Protein AF-0000000086692780 (afdb_homodimer)

Structure (mmCIF, N/CA/C/O backbone):
data_AF-0000000086692780-model_v1
#
loop_
_entity.id
_entity.type
_entity.pdbx_description
1 polymer 'Ig-like domain-containing protein'
#
loop_
_atom_site.group_PDB
_atom_site.id
_atom_site.type_symbol
_atom_site.label_atom_id
_atom_site.label_alt_id
_atom_site.label_comp_id
_atom_site.label_asym_id
_atom_site.label_entity_id
_atom_site.label_seq_id
_atom_site.pdbx_PDB_ins_code
_atom_site.Cartn_x
_atom_site.Cartn_y
_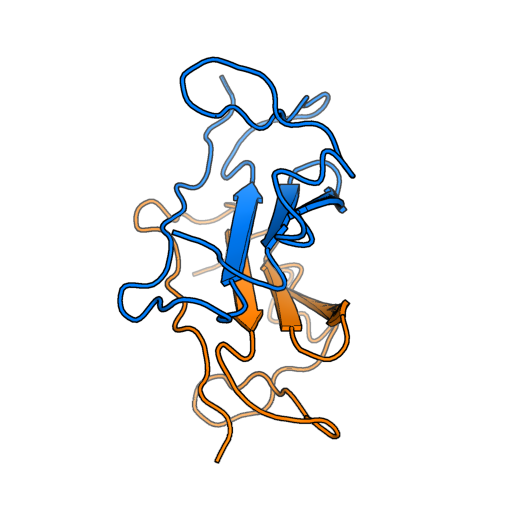atom_site.Cartn_z
_atom_site.occupancy
_atom_site.B_iso_or_equiv
_atom_site.auth_seq_id
_atom_site.auth_comp_id
_atom_site.auth_asym_id
_atom_site.auth_atom_id
_atom_site.pdbx_PDB_model_num
ATOM 1 N N . PRO A 1 1 ? 21.266 -0.498 -9.898 1 86.38 1 PRO A N 1
ATOM 2 C CA . PRO A 1 1 ? 20.484 0.256 -8.914 1 86.38 1 PRO A CA 1
ATOM 3 C C . PRO A 1 1 ? 19.078 -0.302 -8.719 1 86.38 1 PRO A C 1
ATOM 5 O O . PRO A 1 1 ? 18.5 -0.846 -9.656 1 86.38 1 PRO A O 1
ATOM 8 N N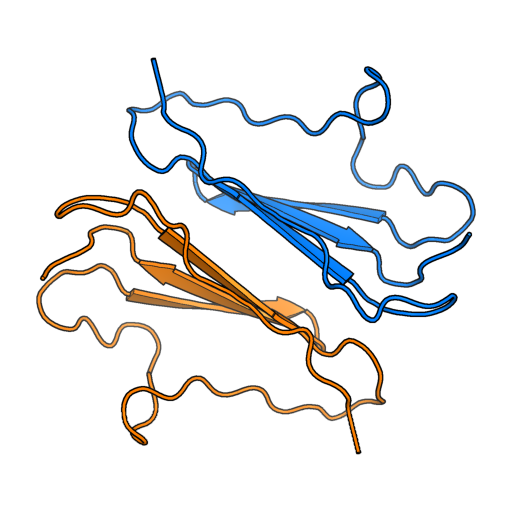 . PRO A 1 2 ? 18.547 -0.382 -7.492 1 92.06 2 PRO A N 1
ATOM 9 C CA . PRO A 1 2 ? 17.188 -0.87 -7.27 1 92.06 2 PRO A CA 1
ATOM 10 C C . PRO A 1 2 ? 16.141 -0.059 -8.031 1 92.06 2 PRO A C 1
ATOM 12 O O . PRO A 1 2 ? 16.328 1.138 -8.266 1 92.06 2 PRO A O 1
ATOM 15 N N . GLU A 1 3 ? 15.133 -0.791 -8.508 1 94.31 3 GLU A N 1
ATOM 16 C CA . GLU A 1 3 ? 13.984 -0.154 -9.141 1 94.31 3 GLU A CA 1
ATOM 17 C C . GLU A 1 3 ? 12.812 -0.03 -8.172 1 94.31 3 GLU A C 1
ATOM 19 O O . GLU A 1 3 ? 12.43 -1.006 -7.527 1 94.31 3 GLU A O 1
ATOM 24 N N . ILE A 1 4 ? 12.289 1.194 -8.078 1 92.5 4 ILE A N 1
ATOM 25 C CA . ILE A 1 4 ? 11.211 1.473 -7.137 1 92.5 4 ILE A CA 1
ATOM 26 C C . ILE A 1 4 ? 9.867 1.357 -7.852 1 92.5 4 ILE A C 1
ATOM 28 O O . ILE A 1 4 ? 9.734 1.748 -9.016 1 92.5 4 ILE A O 1
ATOM 32 N N . GLU A 1 5 ? 8.914 0.737 -7.258 1 91.19 5 GLU A N 1
ATOM 33 C CA . GLU A 1 5 ? 7.535 0.738 -7.738 1 91.19 5 GLU A CA 1
ATOM 34 C C . GLU A 1 5 ? 6.867 2.086 -7.492 1 91.19 5 GLU A C 1
ATOM 36 O O . GLU A 1 5 ? 6.734 2.52 -6.344 1 91.19 5 GLU A O 1
ATOM 41 N N . PRO A 1 6 ? 6.488 2.754 -8.594 1 88.12 6 PRO A N 1
ATOM 42 C CA . PRO A 1 6 ? 5.84 4.051 -8.383 1 88.12 6 PRO A CA 1
ATOM 43 C C . PRO A 1 6 ? 4.512 3.934 -7.637 1 88.12 6 PRO A C 1
ATOM 45 O O . PRO A 1 6 ? 3.85 2.896 -7.707 1 88.12 6 PRO A O 1
ATOM 48 N N . PHE A 1 7 ? 4.188 4.973 -6.871 1 87.94 7 PHE A N 1
ATOM 49 C CA . PHE A 1 7 ? 2.885 5.043 -6.223 1 87.94 7 PHE A CA 1
ATOM 50 C C . PHE A 1 7 ? 2.191 6.363 -6.543 1 87.94 7 PHE A C 1
ATOM 52 O O . PHE A 1 7 ? 2.846 7.34 -6.914 1 87.94 7 PHE A O 1
ATOM 59 N N . THR A 1 8 ? 0.838 6.27 -6.473 1 88.19 8 THR A N 1
ATOM 60 C CA . THR A 1 8 ? 0.03 7.477 -6.578 1 88.19 8 THR A CA 1
ATOM 61 C C . THR A 1 8 ? -1.08 7.48 -5.531 1 88.19 8 THR A C 1
ATOM 63 O O . THR A 1 8 ? -1.602 6.426 -5.168 1 88.19 8 THR A O 1
ATOM 66 N N . PHE A 1 9 ? -1.311 8.719 -5.082 1 87.88 9 PHE A N 1
ATOM 67 C CA . PHE A 1 9 ? -2.469 8.828 -4.207 1 87.88 9 PHE A CA 1
ATOM 68 C C . PHE A 1 9 ? -3.764 8.758 -5.004 1 87.88 9 PHE A C 1
ATOM 70 O O . PHE A 1 9 ? -3.795 9.133 -6.18 1 87.88 9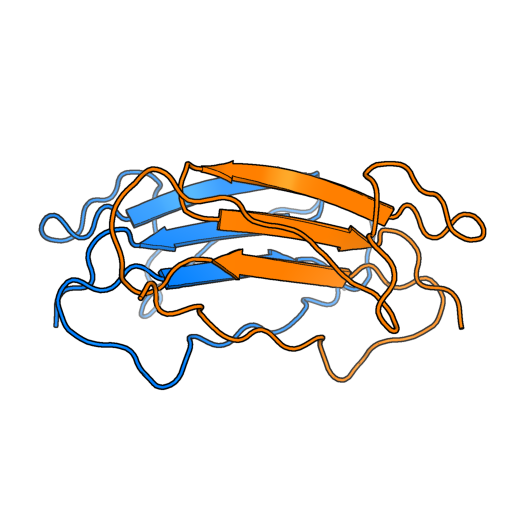 PHE A O 1
ATOM 77 N N . GLY A 1 10 ? -4.727 8.281 -4.363 1 85.69 10 GLY A N 1
ATOM 78 C CA . GLY A 1 10 ? -6.023 8.227 -5.02 1 85.69 10 GLY A CA 1
ATOM 79 C C . GLY A 1 10 ? -6.531 9.586 -5.461 1 85.69 10 GLY A C 1
ATOM 80 O O . GLY A 1 10 ? -6.086 10.617 -4.949 1 85.69 10 GLY A O 1
ATOM 81 N N . ASP A 1 11 ? -7.504 9.57 -6.438 1 86.25 11 ASP A N 1
ATOM 82 C CA . ASP A 1 11 ? -7.992 10.805 -7.039 1 86.25 11 ASP A CA 1
ATOM 83 C C . ASP A 1 11 ? -9.211 11.336 -6.293 1 86.25 11 ASP A C 1
ATOM 85 O O . ASP A 1 11 ? -9.664 12.453 -6.547 1 86.25 11 ASP A O 1
ATOM 89 N N . ASN A 1 12 ? -9.75 10.656 -5.438 1 88.81 12 ASN A N 1
ATOM 90 C CA . ASN A 1 12 ? -10.977 11.086 -4.77 1 88.81 12 ASN A CA 1
ATOM 91 C C . ASN A 1 12 ? -10.734 11.422 -3.305 1 88.81 12 ASN A C 1
ATOM 93 O O . ASN A 1 12 ? -11.547 11.094 -2.439 1 88.81 12 ASN A O 1
ATOM 97 N N . LEU A 1 13 ? -9.602 12.172 -3.154 1 91.62 13 LEU A N 1
ATOM 98 C CA . LEU A 1 13 ? -9.25 12.516 -1.781 1 91.62 13 LEU A CA 1
ATOM 99 C C . LEU A 1 13 ? -9.938 13.805 -1.352 1 91.62 13 LEU A C 1
ATOM 101 O O . LEU A 1 13 ? -10.078 14.734 -2.15 1 91.62 13 LEU A O 1
ATOM 105 N N . ARG A 1 14 ? -10.438 13.836 -0.069 1 92.5 14 ARG A N 1
ATOM 106 C CA . ARG A 1 14 ? -11 15.016 0.578 1 92.5 14 ARG A CA 1
ATOM 107 C C . ARG A 1 14 ? -10.531 15.117 2.027 1 92.5 14 ARG A C 1
ATOM 109 O O . ARG A 1 14 ? -9.953 14.172 2.566 1 92.5 14 ARG A O 1
ATOM 116 N N . GLU A 1 15 ? -10.727 16.375 2.498 1 91.25 15 GLU A N 1
ATOM 117 C CA . GLU A 1 15 ? -10.406 16.531 3.914 1 91.25 15 GLU A CA 1
ATOM 118 C C . GLU A 1 15 ? -11.094 15.453 4.75 1 91.25 15 GLU A C 1
ATOM 120 O O . GLU A 1 15 ? -12.242 15.094 4.488 1 91.25 15 GLU A O 1
ATOM 125 N N . GLY A 1 16 ? -10.25 14.914 5.715 1 91.5 16 GLY A N 1
ATOM 126 C CA . GLY A 1 16 ? -10.805 13.922 6.621 1 91.5 16 GLY A CA 1
ATOM 127 C C . GLY A 1 16 ? -10.656 12.5 6.109 1 91.5 16 GLY A C 1
ATOM 128 O O . GLY A 1 16 ? -10.875 11.539 6.852 1 91.5 16 GLY A O 1
ATOM 129 N N . SER A 1 17 ? -10.219 12.336 4.812 1 94.12 17 SER A N 1
ATOM 130 C CA . SER A 1 17 ? -10.062 11.016 4.211 1 94.12 17 SER A CA 1
ATOM 131 C C . SER A 1 17 ? -8.836 10.297 4.77 1 94.12 17 SER A C 1
ATOM 133 O O . SER A 1 17 ? -7.898 10.938 5.242 1 94.12 17 SER A O 1
ATOM 135 N N . ARG A 1 18 ? -8.969 8.969 4.746 1 94.62 18 ARG A N 1
ATOM 136 C CA . ARG A 1 18 ? -7.777 8.141 4.93 1 94.62 18 ARG A CA 1
ATOM 137 C C . ARG A 1 18 ? -7.125 7.816 3.592 1 94.62 18 ARG A C 1
ATOM 139 O O . ARG A 1 18 ? -7.812 7.629 2.588 1 94.62 18 ARG A O 1
ATOM 146 N N . THR A 1 19 ? -5.832 7.863 3.633 1 93.44 19 THR A N 1
ATOM 147 C CA . THR A 1 19 ? -5.148 7.449 2.412 1 93.44 19 THR A CA 1
ATOM 148 C C . THR A 1 19 ? -3.805 6.805 2.734 1 93.44 19 THR A C 1
ATOM 150 O O . THR A 1 19 ? -3.285 6.961 3.844 1 93.44 19 THR A O 1
ATOM 153 N N . ARG A 1 20 ? -3.332 5.984 1.777 1 94.12 20 ARG A N 1
ATOM 154 C CA . ARG A 1 20 ? -2.084 5.25 1.963 1 94.12 20 ARG A CA 1
ATOM 155 C C . ARG A 1 20 ? -1.395 4.996 0.627 1 94.12 20 ARG A C 1
ATOM 157 O O . ARG A 1 20 ? -2.055 4.895 -0.409 1 94.12 20 ARG A O 1
ATOM 164 N N . VAL A 1 21 ? -0.097 4.965 0.747 1 93.5 21 VAL A N 1
ATOM 165 C CA . VAL A 1 21 ? 0.707 4.555 -0.4 1 93.5 21 VAL A CA 1
ATOM 166 C C . VAL A 1 21 ? 1.87 3.682 0.068 1 93.5 21 VAL A C 1
ATOM 168 O O . VAL A 1 21 ? 2.314 3.793 1.213 1 93.5 21 VAL A O 1
ATOM 171 N N . VAL A 1 22 ? 2.188 2.723 -0.775 1 94.38 22 VAL A N 1
ATOM 172 C CA . VAL A 1 22 ? 3.314 1.851 -0.465 1 94.38 22 VAL A CA 1
ATOM 173 C C . VAL A 1 22 ? 4.461 2.125 -1.434 1 94.38 22 VAL A C 1
ATOM 175 O O . VAL A 1 22 ? 4.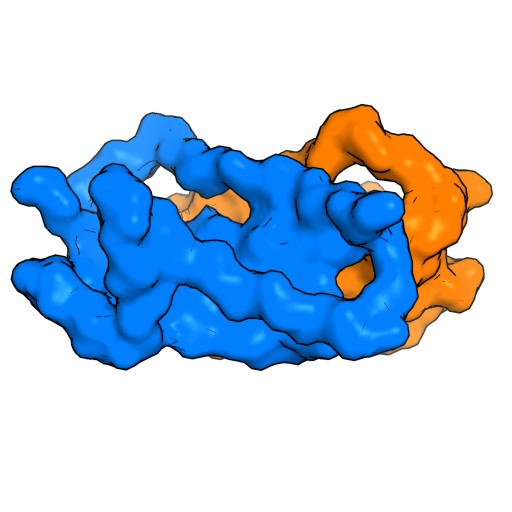254 2.207 -2.646 1 94.38 22 VAL A O 1
ATOM 178 N N . CYS A 1 23 ? 5.629 2.402 -0.871 1 93.19 23 CYS A N 1
ATOM 179 C CA . CYS A 1 23 ? 6.859 2.447 -1.654 1 93.19 23 CYS A CA 1
ATOM 180 C C . CYS A 1 23 ? 7.609 1.122 -1.567 1 93.19 23 CYS A C 1
ATOM 182 O O . CYS A 1 23 ? 7.855 0.615 -0.472 1 93.19 23 CYS A O 1
ATOM 184 N N . GLY A 1 24 ? 7.785 0.526 -2.654 1 94.88 24 GLY A N 1
ATOM 185 C CA . GLY A 1 24 ? 8.469 -0.758 -2.67 1 94.88 24 GLY A CA 1
ATOM 186 C C . GLY A 1 24 ? 9.5 -0.872 -3.777 1 94.88 24 GLY A C 1
ATOM 187 O O . GLY A 1 24 ? 9.453 -0.124 -4.758 1 94.88 24 GLY A O 1
ATOM 188 N N . ILE A 1 25 ? 10.461 -1.736 -3.512 1 95.81 25 ILE A N 1
ATOM 189 C CA . ILE A 1 25 ? 11.469 -2.057 -4.52 1 95.81 25 ILE A CA 1
ATOM 190 C C . ILE A 1 25 ? 10.922 -3.115 -5.473 1 95.81 25 ILE A C 1
ATOM 192 O O . ILE A 1 25 ? 10.57 -4.219 -5.051 1 95.81 25 ILE A O 1
ATOM 196 N N . LEU A 1 26 ? 10.812 -2.725 -6.715 1 95.31 26 LEU A N 1
ATOM 197 C CA . LEU A 1 26 ? 10.336 -3.646 -7.738 1 95.31 26 LEU A CA 1
ATOM 198 C C . LEU A 1 26 ? 11.375 -4.723 -8.031 1 95.31 26 LEU A C 1
ATOM 200 O O . LEU A 1 26 ? 11.039 -5.898 -8.18 1 95.31 26 LEU A O 1
ATOM 204 N N . ARG A 1 27 ? 12.609 -4.168 -8.117 1 94.38 27 ARG A N 1
ATOM 205 C CA . ARG A 1 27 ? 13.773 -5.02 -8.367 1 94.38 27 ARG A CA 1
ATOM 206 C C . ARG A 1 27 ? 15.016 -4.469 -7.676 1 94.38 27 ARG A C 1
ATOM 208 O O . ARG A 1 27 ? 15.242 -3.26 -7.664 1 94.38 27 ARG A O 1
ATOM 215 N N . GLY A 1 28 ? 15.758 -5.395 -7.23 1 93.19 28 GLY A N 1
ATOM 216 C CA . GLY A 1 28 ? 16.969 -5 -6.527 1 93.19 28 GLY A CA 1
ATOM 217 C C . GLY A 1 28 ? 17.312 -5.918 -5.367 1 93.19 28 GLY A C 1
ATOM 218 O O . GLY A 1 28 ? 16.469 -6.711 -4.93 1 93.19 28 GLY A O 1
ATOM 219 N N . ASP A 1 29 ? 18.531 -5.789 -4.793 1 93.06 29 ASP A N 1
ATOM 220 C CA . ASP A 1 29 ? 19.016 -6.648 -3.719 1 93.06 29 ASP A CA 1
ATOM 221 C C . ASP A 1 29 ? 19.25 -5.852 -2.439 1 93.06 29 ASP A C 1
ATOM 223 O O . ASP A 1 29 ? 19.453 -4.637 -2.486 1 93.06 29 ASP A O 1
ATOM 227 N N . LEU A 1 30 ? 19.109 -6.66 -1.295 1 93.25 30 LEU A N 1
ATOM 228 C CA . LEU A 1 30 ? 19.391 -6.074 0.01 1 93.25 30 LEU A CA 1
ATOM 229 C C . LEU A 1 30 ? 20.891 -5.777 0.161 1 93.25 30 LEU A C 1
ATOM 231 O O . LEU A 1 30 ? 21.719 -6.398 -0.505 1 93.25 30 LEU A O 1
ATOM 235 N N . PRO A 1 31 ? 21.312 -4.746 1.075 1 94.12 31 PRO A N 1
ATOM 236 C CA . PRO A 1 31 ? 20.453 -3.912 1.91 1 94.12 31 PRO A CA 1
ATOM 237 C C . PRO A 1 31 ? 19.844 -2.74 1.143 1 94.12 31 PRO A C 1
ATOM 239 O O . PRO A 1 31 ? 20.453 -2.215 0.215 1 94.12 31 PRO A O 1
ATOM 242 N N . ILE A 1 32 ? 18.578 -2.516 1.374 1 93.31 32 ILE A N 1
ATOM 243 C CA . ILE A 1 32 ? 17.859 -1.372 0.826 1 93.31 32 ILE A CA 1
ATOM 244 C C . ILE A 1 32 ? 17.406 -0.453 1.96 1 93.31 32 ILE A C 1
ATOM 246 O O . ILE A 1 32 ? 16.953 -0.924 3.006 1 93.31 32 ILE A O 1
ATOM 250 N N . ARG A 1 33 ? 17.578 0.888 1.741 1 90.44 33 ARG A N 1
ATOM 251 C CA . ARG A 1 33 ? 17.031 1.876 2.66 1 90.44 33 ARG A CA 1
ATOM 252 C C . ARG A 1 33 ? 15.961 2.723 1.977 1 90.44 33 ARG A C 1
ATOM 254 O O . ARG A 1 33 ? 16.219 3.367 0.96 1 90.44 33 ARG A O 1
ATOM 261 N N . LEU A 1 34 ? 14.812 2.668 2.568 1 93.12 34 LEU A N 1
ATOM 262 C CA . LEU A 1 34 ? 13.703 3.432 2.018 1 93.12 34 LEU A CA 1
ATOM 263 C C . LEU A 1 34 ? 13.398 4.648 2.885 1 93.12 34 LEU A C 1
ATOM 265 O O . LEU A 1 34 ? 13.359 4.547 4.113 1 93.12 34 LEU A O 1
ATOM 269 N N . SER A 1 35 ? 13.258 5.82 2.244 1 91.44 35 SER A N 1
ATOM 270 C CA . SER A 1 35 ? 12.898 7.043 2.947 1 91.44 35 SER A CA 1
ATOM 271 C C . SER A 1 35 ? 11.789 7.797 2.215 1 91.44 35 SER A C 1
ATOM 273 O O . SER A 1 35 ? 11.656 7.68 0.994 1 91.44 35 SER A O 1
ATOM 275 N N . TRP A 1 36 ? 10.992 8.453 3.039 1 92.94 36 TRP A N 1
ATOM 276 C CA . TRP A 1 36 ? 9.93 9.281 2.496 1 92.94 36 TRP A CA 1
ATOM 277 C C . TRP A 1 36 ? 10.297 10.758 2.564 1 92.94 36 TRP A C 1
ATOM 279 O O . TRP A 1 36 ? 10.758 11.242 3.604 1 92.94 36 TRP A O 1
ATOM 289 N N . LEU A 1 37 ? 10.07 11.453 1.374 1 90.94 37 LEU A N 1
ATOM 290 C CA . LEU A 1 37 ? 10.344 12.883 1.337 1 90.94 37 LEU A CA 1
ATOM 291 C C . LEU A 1 37 ? 9.109 13.664 0.893 1 90.94 37 LEU A C 1
ATOM 293 O O . LEU A 1 37 ? 8.375 13.219 0.013 1 90.94 37 LEU A O 1
ATOM 297 N N . LYS A 1 38 ? 8.914 14.758 1.564 1 87.75 38 LYS A N 1
ATOM 298 C CA . LYS A 1 38 ? 7.957 15.758 1.114 1 87.75 38 LYS A CA 1
ATOM 299 C C . LYS A 1 38 ? 8.648 17.094 0.829 1 87.75 38 LYS A C 1
ATOM 301 O O . LYS A 1 38 ? 9.281 17.672 1.713 1 87.75 38 LYS A O 1
ATOM 306 N N . ASP A 1 39 ? 8.492 17.547 -0.327 1 88.31 39 ASP A N 1
ATOM 307 C CA . ASP A 1 39 ? 9.109 18.797 -0.754 1 88.31 39 ASP A CA 1
ATOM 308 C C . ASP A 1 39 ? 10.586 18.828 -0.378 1 88.31 39 ASP A C 1
ATOM 310 O O . ASP A 1 39 ? 11.086 19.844 0.106 1 88.31 39 ASP A O 1
ATOM 314 N N . GLY A 1 40 ? 11.125 17.625 -0.487 1 89.69 40 GLY A N 1
ATOM 315 C CA . GLY A 1 40 ? 12.562 17.547 -0.277 1 89.69 40 GLY A CA 1
ATOM 316 C C . GLY A 1 40 ? 12.938 17.297 1.172 1 89.69 40 GLY A C 1
ATOM 317 O O . GLY A 1 40 ? 14.109 17.078 1.484 1 89.69 40 GLY A O 1
ATOM 318 N N . SER A 1 41 ? 11.945 17.422 1.976 1 89.56 41 SER A N 1
ATOM 319 C CA . SER A 1 41 ? 12.195 17.188 3.396 1 89.56 41 SER A CA 1
ATOM 320 C C . SER A 1 41 ? 11.781 15.789 3.82 1 89.56 41 SER A C 1
ATOM 322 O O . SER A 1 41 ? 10.719 15.305 3.428 1 89.56 41 SER A O 1
ATOM 324 N N . HIS A 1 42 ? 12.562 15.164 4.711 1 90.5 42 HIS A N 1
ATOM 325 C CA . HIS A 1 42 ? 12.281 13.805 5.172 1 90.5 42 HIS A CA 1
ATOM 326 C C . HIS A 1 42 ? 11.039 13.766 6.055 1 90.5 42 HIS A C 1
ATOM 328 O O . HIS A 1 42 ? 10.852 14.633 6.914 1 90.5 42 HIS A O 1
ATOM 334 N N . LEU A 1 43 ? 10.219 12.789 5.676 1 88.25 43 LEU A N 1
ATOM 335 C CA . LEU A 1 43 ? 9.07 12.547 6.547 1 88.25 43 LEU A CA 1
ATOM 336 C C . LEU A 1 43 ? 9.43 11.547 7.645 1 88.25 43 LEU A C 1
ATOM 338 O O . LEU A 1 43 ? 10.086 10.539 7.383 1 88.25 43 LEU A O 1
ATOM 342 N N . LEU A 1 44 ? 9.133 11.891 8.844 1 81.62 44 LEU A N 1
ATOM 343 C CA . LEU A 1 44 ? 9.383 10.992 9.969 1 81.62 44 LEU A CA 1
ATOM 344 C C . LEU A 1 44 ? 8.07 10.477 10.555 1 81.62 44 LEU A C 1
ATOM 346 O O . LEU A 1 44 ? 7.07 11.195 10.57 1 81.62 44 LEU A O 1
ATOM 350 N N . ASN A 1 45 ? 8.242 9.102 10.836 1 77.62 45 ASN A N 1
ATOM 351 C CA . ASN A 1 45 ? 7.07 8.523 11.477 1 77.62 45 ASN A CA 1
ATOM 352 C C . ASN A 1 45 ? 6.586 9.383 12.641 1 77.62 45 ASN A C 1
ATOM 354 O O . ASN A 1 45 ? 7.398 9.891 13.422 1 77.62 45 ASN A O 1
ATOM 358 N N . GLY A 1 46 ? 5.348 9.531 12.734 1 68.56 46 GLY A N 1
ATOM 359 C CA . GLY A 1 46 ? 4.773 10.312 13.82 1 68.56 46 GLY A CA 1
ATOM 360 C C . GLY A 1 46 ? 4.824 11.805 13.57 1 68.56 46 GLY A C 1
ATOM 361 O O . GLY A 1 46 ? 4.391 12.594 14.414 1 68.56 46 GLY A O 1
ATOM 362 N N . GLN A 1 47 ? 5.629 12.109 12.586 1 64.88 47 GLN A N 1
ATOM 363 C CA . GLN A 1 47 ? 5.645 13.539 12.305 1 64.88 47 GLN A CA 1
ATOM 364 C C . GLN A 1 47 ? 4.25 14.047 11.93 1 64.88 47 GLN A C 1
ATOM 366 O O . GLN A 1 47 ? 3.578 13.453 11.086 1 64.88 47 GLN A O 1
ATOM 371 N N . SER A 1 48 ? 3.414 14.125 12.844 1 58.34 48 SER A N 1
ATOM 372 C CA . SER A 1 48 ? 2.037 14.602 12.758 1 58.34 48 SER A CA 1
ATOM 373 C C . SER A 1 48 ? 1.971 15.984 12.117 1 58.34 48 SER A C 1
ATOM 375 O O . SER A 1 48 ? 2.568 16.938 12.617 1 58.34 48 SER A O 1
ATOM 377 N N . SER A 1 49 ? 2.207 16.109 10.883 1 55.91 49 SER A N 1
ATOM 378 C CA . SER A 1 49 ? 1.781 17.438 10.445 1 55.91 49 SER A CA 1
ATOM 379 C C . SER A 1 49 ? 0.292 17.656 10.695 1 55.91 49 SER A C 1
ATOM 381 O O . SER A 1 49 ? -0.548 17.094 9.984 1 55.91 49 SER A O 1
ATOM 383 N N . GLY A 1 50 ? -0.001 18.562 11.664 1 59.69 50 GLY A N 1
ATOM 384 C CA . GLY A 1 50 ? -1.331 19.125 11.852 1 59.69 50 GLY A CA 1
ATOM 385 C C . GLY A 1 50 ? -2.396 18.062 12.07 1 59.69 50 GLY A C 1
ATOM 386 O O . GLY A 1 50 ? -3.523 18.203 11.594 1 59.69 50 GLY A O 1
ATOM 387 N N . ASP A 1 51 ? -2.191 16.859 12.773 1 74 51 ASP A N 1
ATOM 388 C CA . ASP A 1 51 ? -3.215 15.898 13.172 1 74 51 ASP A CA 1
ATOM 389 C C . ASP A 1 51 ? -3.59 14.977 12.016 1 74 51 ASP A C 1
ATOM 391 O O . ASP A 1 51 ? -4.719 14.484 11.953 1 74 51 ASP A O 1
ATOM 395 N N . SER A 1 52 ? -2.816 15.008 10.93 1 81.38 52 SER A N 1
ATOM 396 C CA . SER A 1 52 ? -3.131 14.188 9.758 1 81.38 52 SER A CA 1
ATOM 397 C C . SER A 1 52 ? -3.029 12.703 10.078 1 81.38 52 SER A C 1
ATOM 399 O O . SER A 1 52 ? -3.617 11.867 9.391 1 81.38 52 SER A O 1
ATOM 401 N N . GLY A 1 53 ? -2.328 12.328 11.227 1 88.44 53 GLY A N 1
ATOM 402 C CA . GLY A 1 53 ? -2.148 10.922 11.555 1 88.44 53 GLY A CA 1
ATOM 403 C C . GLY A 1 53 ? -1.194 10.203 10.625 1 88.44 53 GLY A C 1
ATOM 404 O O . GLY A 1 53 ? -1.392 9.023 10.312 1 88.44 53 GLY A O 1
ATOM 405 N N . LEU A 1 54 ? -0.192 11.031 10.172 1 89.5 54 LEU A N 1
ATOM 406 C CA . LEU A 1 54 ? 0.822 10.484 9.281 1 89.5 54 LEU A CA 1
ATOM 407 C C . LEU A 1 54 ? 1.63 9.398 9.984 1 89.5 54 LEU A C 1
ATOM 409 O O . LEU A 1 54 ? 2.121 9.602 11.102 1 89.5 54 LEU A O 1
ATOM 413 N N . GLN A 1 55 ? 1.671 8.211 9.328 1 90.94 55 GLN A N 1
ATOM 414 C CA . GLN A 1 55 ? 2.447 7.09 9.844 1 90.94 55 GLN A CA 1
ATOM 415 C C . GLN A 1 55 ? 3.264 6.43 8.734 1 90.94 55 GLN A C 1
ATOM 417 O O . GLN A 1 55 ? 2.789 6.297 7.605 1 90.94 55 GLN A O 1
ATOM 422 N N . ILE A 1 56 ? 4.469 6.121 9.141 1 93.06 56 ILE A N 1
ATOM 423 C CA . ILE A 1 56 ? 5.348 5.367 8.25 1 93.06 56 ILE A CA 1
ATOM 424 C C . ILE A 1 56 ? 5.695 4.023 8.883 1 93.06 56 ILE A C 1
ATOM 426 O O . ILE A 1 56 ? 6.09 3.963 10.055 1 93.06 56 ILE A O 1
ATOM 430 N N . ALA A 1 57 ? 5.453 2.973 8.164 1 91.62 57 ALA A N 1
ATOM 431 C CA . ALA A 1 57 ? 5.766 1.644 8.68 1 91.62 57 ALA A CA 1
ATOM 432 C C . ALA A 1 57 ? 6.508 0.812 7.637 1 91.62 57 ALA A C 1
ATOM 434 O O . ALA A 1 57 ? 6.133 0.798 6.461 1 91.62 57 ALA A O 1
ATOM 435 N N . SER A 1 58 ? 7.609 0.216 8.156 1 92.19 58 SER A N 1
ATOM 436 C CA . SER A 1 58 ? 8.258 -0.766 7.293 1 92.19 58 SER A CA 1
ATOM 437 C C . SER A 1 58 ? 7.41 -2.027 7.16 1 92.19 58 SER A C 1
ATOM 439 O O . SER A 1 58 ? 6.984 -2.604 8.164 1 92.19 58 SER A O 1
ATOM 441 N N . VAL A 1 59 ? 7.113 -2.395 5.871 1 91.56 59 VAL A N 1
ATOM 442 C CA . VAL A 1 59 ? 6.293 -3.576 5.621 1 91.56 59 VAL A CA 1
ATOM 443 C C . VAL A 1 59 ? 7.184 -4.816 5.555 1 91.56 59 VAL A C 1
ATOM 445 O O . VAL A 1 59 ? 6.875 -5.844 6.16 1 91.56 59 VAL A O 1
ATOM 448 N N . ASP A 1 60 ? 8.18 -4.844 4.848 1 91.81 60 ASP A N 1
ATOM 449 C CA . ASP A 1 60 ? 9.242 -5.832 4.727 1 91.81 60 ASP A CA 1
ATOM 450 C C . ASP A 1 60 ? 10.555 -5.18 4.316 1 91.81 60 ASP A C 1
ATOM 452 O O . ASP A 1 60 ? 10.695 -3.955 4.379 1 91.81 60 ASP A O 1
ATOM 456 N N . ASP A 1 61 ? 11.539 -5.977 3.918 1 94.44 61 ASP A N 1
ATOM 457 C CA . ASP A 1 61 ? 12.859 -5.438 3.607 1 94.44 61 ASP A CA 1
ATOM 458 C C . ASP A 1 61 ? 12.812 -4.559 2.357 1 94.44 61 ASP A C 1
ATOM 460 O O . ASP A 1 61 ? 13.703 -3.736 2.141 1 94.44 61 ASP A O 1
ATOM 464 N N . PHE A 1 62 ? 11.703 -4.703 1.58 1 95.94 62 PHE A N 1
ATOM 465 C CA . PHE A 1 62 ? 11.695 -4.074 0.265 1 95.94 62 PHE A CA 1
ATOM 466 C C . PHE A 1 62 ? 10.586 -3.027 0.177 1 95.94 62 PHE A C 1
ATOM 468 O O . PHE A 1 62 ? 10.344 -2.461 -0.89 1 95.94 62 PHE A O 1
ATOM 475 N N . SER A 1 63 ? 9.891 -2.766 1.326 1 96 63 SER A N 1
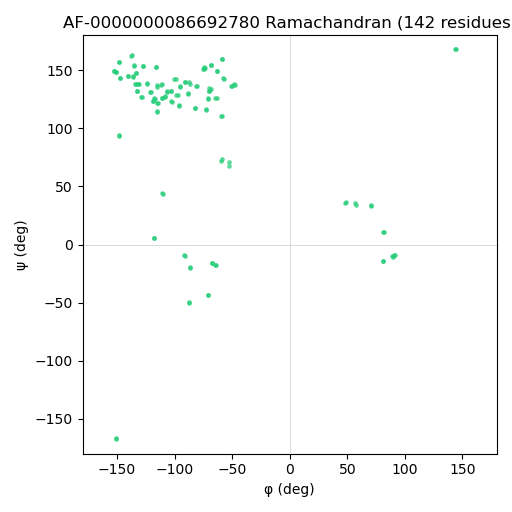ATOM 476 C CA . SER A 1 63 ? 8.758 -1.862 1.149 1 96 63 SER A CA 1
ATOM 477 C C . SER A 1 63 ? 8.461 -1.089 2.43 1 96 63 SER A C 1
ATOM 479 O O . SER A 1 63 ? 8.766 -1.558 3.529 1 96 63 SER A O 1
ATOM 481 N N . SER A 1 64 ? 7.961 0.111 2.291 1 94.31 64 SER A N 1
ATOM 482 C CA . SER A 1 64 ? 7.512 1.009 3.35 1 94.31 64 SER A CA 1
ATOM 483 C C . SER A 1 64 ? 6.129 1.574 3.049 1 94.31 64 SER A C 1
ATOM 485 O O . SER A 1 64 ? 5.832 1.931 1.906 1 94.31 64 SER A O 1
ATOM 487 N N . LEU A 1 65 ? 5.273 1.634 4.066 1 95.5 65 LEU A N 1
ATOM 488 C CA . LEU A 1 65 ? 3.906 2.119 3.91 1 95.5 65 LEU A CA 1
ATOM 489 C C . LEU A 1 65 ? 3.738 3.49 4.559 1 95.5 65 LEU A C 1
ATOM 491 O O . LEU A 1 65 ? 4.137 3.693 5.707 1 95.5 65 LEU A O 1
ATOM 495 N N . LEU A 1 66 ? 3.229 4.402 3.748 1 93.56 66 LEU A N 1
ATOM 496 C CA . LEU A 1 66 ? 2.822 5.703 4.273 1 93.56 66 LEU A CA 1
ATOM 497 C C . LEU A 1 66 ? 1.307 5.777 4.426 1 93.56 66 LEU A C 1
ATOM 499 O O . LEU A 1 66 ? 0.57 5.535 3.467 1 93.56 66 LEU A O 1
ATOM 503 N N . THR A 1 67 ? 0.859 6.074 5.707 1 93.56 67 THR A N 1
ATOM 504 C CA . THR A 1 67 ? -0.569 6.18 5.984 1 93.56 67 THR A CA 1
ATOM 505 C C . THR A 1 67 ? -0.914 7.57 6.516 1 93.56 67 THR A C 1
ATOM 507 O O . THR A 1 67 ? -0.223 8.094 7.391 1 93.56 67 THR A O 1
ATOM 510 N N . ILE A 1 68 ? -1.921 8.141 5.945 1 92 68 ILE A N 1
ATOM 511 C CA . ILE A 1 68 ? -2.541 9.352 6.477 1 92 68 ILE A CA 1
ATOM 512 C C . ILE A 1 68 ? -3.977 9.047 6.902 1 92 68 ILE A C 1
ATOM 514 O O . ILE A 1 68 ? -4.832 8.758 6.062 1 92 68 ILE A O 1
ATOM 518 N N . SER A 1 69 ? -4.227 9.133 8.156 1 92 69 SER A N 1
ATOM 519 C CA . SER A 1 69 ? -5.504 8.688 8.695 1 92 69 SER A CA 1
ATOM 520 C C . SER A 1 69 ? -6.547 9.797 8.625 1 92 69 SER A C 1
ATOM 522 O O . SER A 1 69 ? -7.75 9.531 8.742 1 92 69 SER A O 1
ATOM 524 N N . ASN A 1 70 ? -6.074 11.008 8.5 1 92.31 70 ASN A N 1
ATOM 525 C CA . ASN A 1 70 ? -6.941 12.18 8.445 1 92.31 70 ASN A CA 1
ATOM 526 C C . ASN A 1 70 ? -6.336 13.281 7.578 1 92.31 70 ASN A C 1
ATOM 528 O O . ASN A 1 70 ? -5.664 14.18 8.086 1 92.31 70 ASN A O 1
ATOM 532 N N . LEU A 1 71 ? -6.758 13.242 6.332 1 90.44 71 LEU A N 1
ATOM 533 C CA . LEU A 1 71 ? -6.176 14.195 5.398 1 90.44 71 LEU A CA 1
ATOM 534 C C . LEU A 1 71 ? -6.645 15.617 5.711 1 90.44 71 LEU A C 1
ATOM 536 O O . LEU A 1 71 ? -7.82 15.836 6.012 1 90.44 71 LEU A O 1
ATOM 540 N N . ARG A 1 72 ? -5.629 16.438 5.684 1 84.19 72 ARG A N 1
ATOM 541 C CA . ARG A 1 72 ? -5.922 17.844 5.879 1 84.19 72 ARG A CA 1
ATOM 542 C C . ARG A 1 72 ? -5.293 18.688 4.777 1 84.19 72 ARG A C 1
ATOM 544 O O . ARG A 1 72 ? -4.18 18.406 4.332 1 84.19 72 ARG A O 1
ATOM 551 N N . PHE A 1 73 ? -6.176 19.547 4.117 1 73.25 73 PHE A N 1
ATOM 552 C CA . PHE A 1 73 ? -5.676 20.438 3.086 1 73.25 73 PHE A CA 1
ATOM 553 C C . PHE A 1 73 ? -5.316 21.797 3.678 1 73.25 73 PHE A C 1
ATOM 555 O O . PHE A 1 73 ? -5.895 22.219 4.684 1 73.25 73 PHE A O 1
ATOM 562 N N . PRO B 1 1 ? -22.375 3.459 2.852 1 86.31 1 PRO B N 1
ATOM 563 C CA . PRO B 1 1 ? -21.422 2.383 2.559 1 86.31 1 PRO B CA 1
ATOM 564 C C . PRO B 1 1 ? -19.984 2.869 2.525 1 86.31 1 PRO B C 1
ATOM 566 O O . PRO B 1 1 ? -19.719 4.02 2.162 1 86.31 1 PRO B O 1
ATOM 569 N N . PRO B 1 2 ? -19.016 2.125 3.07 1 92.12 2 PRO B N 1
ATOM 570 C CA . PRO B 1 2 ? -17.609 2.535 3.02 1 92.12 2 PRO B CA 1
ATOM 571 C C . PRO B 1 2 ? -17.109 2.75 1.594 1 92.12 2 PRO B C 1
ATOM 573 O O . PRO B 1 2 ? -17.578 2.09 0.664 1 92.12 2 PRO B O 1
ATOM 576 N N . GLU B 1 3 ? -16.266 3.773 1.456 1 94.44 3 GLU B N 1
ATOM 577 C CA . GLU B 1 3 ? -15.586 4.031 0.187 1 94.44 3 GLU B CA 1
ATOM 578 C C . GLU B 1 3 ? -14.172 3.449 0.184 1 94.44 3 GLU B C 1
ATOM 580 O O . GLU B 1 3 ? -13.398 3.68 1.115 1 94.44 3 GLU B O 1
ATOM 585 N N . ILE B 1 4 ? -13.891 2.678 -0.853 1 92.56 4 ILE B N 1
ATOM 586 C CA . ILE B 1 4 ? -12.602 1.999 -0.949 1 92.56 4 ILE B CA 1
ATOM 587 C C . ILE B 1 4 ? -11.641 2.834 -1.79 1 92.56 4 ILE B C 1
ATOM 589 O O . ILE B 1 4 ? -12.039 3.451 -2.779 1 92.56 4 ILE B O 1
ATOM 593 N N . GLU B 1 5 ? -10.43 2.982 -1.377 1 91.25 5 GLU B N 1
ATOM 594 C CA . GLU B 1 5 ? -9.367 3.58 -2.182 1 91.25 5 GLU B CA 1
ATOM 595 C C . GLU B 1 5 ? -8.914 2.633 -3.289 1 91.25 5 GLU B C 1
ATOM 597 O O . GLU B 1 5 ? -8.422 1.536 -3.014 1 91.25 5 GLU B O 1
ATOM 602 N N . PRO B 1 6 ? -9.133 3.051 -4.531 1 88.06 6 PRO B N 1
ATOM 603 C CA . PRO B 1 6 ? -8.703 2.158 -5.609 1 88.06 6 PRO B CA 1
ATOM 604 C C . PRO B 1 6 ? -7.191 1.935 -5.629 1 88.06 6 PRO B C 1
ATOM 606 O O . PRO B 1 6 ? -6.43 2.793 -5.176 1 88.06 6 PRO B O 1
ATOM 609 N N . PHE B 1 7 ? -6.801 0.75 -6.082 1 87.94 7 PHE B N 1
ATOM 610 C CA . PHE B 1 7 ? -5.383 0.466 -6.277 1 87.94 7 PHE B CA 1
ATOM 611 C C . PHE B 1 7 ? -5.121 -0.045 -7.688 1 87.94 7 PHE B C 1
ATOM 613 O O . PHE B 1 7 ? -6.039 -0.533 -8.359 1 87.94 7 PHE B O 1
ATOM 620 N N . THR B 1 8 ? -3.855 0.21 -8.117 1 88 8 THR B N 1
ATOM 621 C CA . THR B 1 8 ? -3.389 -0.366 -9.375 1 88 8 THR B CA 1
ATOM 622 C C . THR B 1 8 ? -1.978 -0.926 -9.219 1 88 8 THR B C 1
ATOM 624 O O . THR B 1 8 ? -1.169 -0.388 -8.461 1 88 8 THR B O 1
ATOM 627 N N . PHE B 1 9 ? -1.824 -2.047 -9.953 1 87.69 9 PHE B N 1
ATOM 628 C CA . PHE B 1 9 ? -0.455 -2.547 -9.992 1 87.69 9 PHE B CA 1
ATOM 629 C C . PHE B 1 9 ? 0.41 -1.681 -10.898 1 87.69 9 PHE B C 1
ATOM 631 O O . PHE B 1 9 ? -0.092 -1.064 -11.844 1 87.69 9 PHE B O 1
ATOM 638 N N . GLY B 1 10 ? 1.622 -1.664 -10.562 1 85.5 10 GLY B N 1
ATOM 639 C CA . GLY B 1 10 ? 2.545 -0.913 -11.398 1 85.5 10 GLY B CA 1
ATOM 640 C C . GLY B 1 10 ? 2.58 -1.4 -12.836 1 85.5 10 GLY B C 1
ATOM 641 O O . GLY B 1 10 ? 2.191 -2.535 -13.125 1 85.5 10 GLY B O 1
ATOM 642 N N . ASP B 1 11 ? 3.072 -0.494 -13.758 1 86.12 11 ASP B N 1
ATOM 643 C CA . ASP B 1 11 ? 3.049 -0.787 -15.188 1 86.12 11 ASP B CA 1
ATOM 644 C C . ASP B 1 11 ? 4.344 -1.463 -15.633 1 86.12 11 ASP B C 1
ATOM 646 O O . ASP B 1 11 ? 4.445 -1.941 -16.766 1 86.12 11 ASP B O 1
ATOM 650 N N . ASN B 1 12 ? 5.293 -1.532 -14.875 1 88.75 12 ASN B N 1
ATOM 651 C CA . ASN B 1 12 ? 6.582 -2.072 -15.289 1 88.75 12 ASN B CA 1
ATOM 652 C C . ASN B 1 12 ? 6.871 -3.412 -14.617 1 88.75 12 ASN B C 1
ATOM 654 O O . ASN B 1 12 ? 8.008 -3.68 -14.219 1 88.75 12 ASN B O 1
ATOM 658 N N . LEU B 1 13 ? 5.777 -4.215 -14.625 1 91.5 13 LEU B N 1
ATOM 659 C CA . LEU B 1 13 ? 5.93 -5.512 -13.969 1 91.5 13 LEU B CA 1
ATOM 660 C C . LEU B 1 13 ? 6.484 -6.547 -14.938 1 91.5 13 LEU B C 1
ATOM 662 O O . LEU B 1 13 ? 6.125 -6.555 -16.125 1 91.5 13 LEU B O 1
ATOM 666 N N . ARG B 1 14 ? 7.438 -7.398 -14.445 1 92.5 14 ARG B N 1
ATOM 667 C CA . ARG B 1 14 ? 7.977 -8.547 -15.164 1 92.5 14 ARG B CA 1
ATOM 668 C C . ARG B 1 14 ? 8.109 -9.758 -14.242 1 92.5 14 ARG B C 1
ATOM 670 O O . ARG B 1 14 ? 7.977 -9.633 -13.016 1 92.5 14 ARG B O 1
ATOM 677 N N . GLU B 1 15 ? 8.242 -10.914 -14.953 1 91.31 15 GLU B N 1
ATOM 678 C CA . GLU B 1 15 ? 8.484 -12.102 -14.141 1 91.31 15 GLU B CA 1
ATOM 679 C C . GLU B 1 15 ? 9.633 -11.875 -13.164 1 91.31 15 GLU B C 1
ATOM 681 O O . GLU B 1 15 ? 10.633 -11.242 -13.508 1 91.31 15 GLU B O 1
ATOM 686 N N . GLY B 1 16 ? 9.344 -12.367 -11.898 1 91.5 16 GLY B N 1
ATOM 687 C CA . GLY B 1 16 ? 10.383 -12.273 -10.891 1 91.5 16 GLY B CA 1
ATOM 688 C C . GLY B 1 16 ? 10.32 -10.9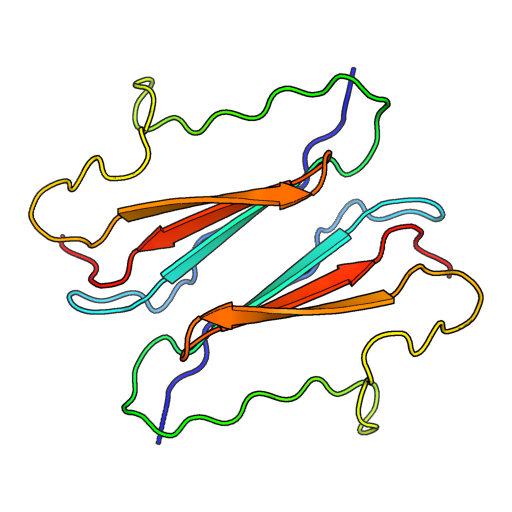92 -10.078 1 91.5 16 GLY B C 1
ATOM 689 O O . GLY B 1 16 ? 10.984 -10.867 -9.047 1 91.5 16 GLY B O 1
ATOM 690 N N . SER B 1 17 ? 9.438 -10.016 -10.508 1 94 17 SER B N 1
ATOM 691 C CA . SER B 1 17 ? 9.305 -8.734 -9.82 1 94 17 SER B CA 1
ATOM 692 C C . SER B 1 17 ? 8.547 -8.891 -8.508 1 94 17 SER B C 1
ATOM 694 O O . SER B 1 17 ? 7.766 -9.836 -8.344 1 94 17 SER B O 1
ATOM 696 N N . ARG B 1 18 ? 8.891 -7.969 -7.609 1 94.56 18 ARG B N 1
ATOM 697 C CA . ARG B 1 18 ? 8.039 -7.777 -6.438 1 94.56 18 ARG B CA 1
ATOM 698 C C . ARG B 1 18 ? 6.988 -6.707 -6.699 1 94.56 18 ARG B C 1
ATOM 700 O O . ARG B 1 18 ? 7.242 -5.734 -7.414 1 94.56 18 ARG B O 1
ATOM 707 N N . THR B 1 19 ? 5.824 -7 -6.203 1 93.44 19 THR B N 1
ATOM 708 C CA . THR B 1 19 ? 4.809 -5.957 -6.316 1 93.44 19 THR B CA 1
ATOM 709 C C . THR B 1 19 ? 3.846 -6.012 -5.137 1 93.44 19 THR B C 1
ATOM 711 O O . THR B 1 19 ? 3.785 -7.016 -4.422 1 93.44 19 THR B O 1
ATOM 714 N N . ARG B 1 20 ? 3.209 -4.863 -4.891 1 94.06 20 ARG B N 1
ATOM 715 C CA . ARG B 1 20 ? 2.291 -4.734 -3.764 1 94.06 20 ARG B CA 1
ATOM 716 C C . ARG B 1 20 ? 1.197 -3.713 -4.062 1 94.06 20 ARG B C 1
ATOM 718 O O . ARG B 1 20 ? 1.414 -2.77 -4.824 1 94.06 20 ARG B O 1
ATOM 725 N N . VAL B 1 21 ? 0.077 -4.02 -3.473 1 93.56 21 VAL B N 1
ATOM 726 C CA . VAL B 1 21 ? -1.019 -3.055 -3.508 1 93.56 21 VAL B CA 1
ATOM 727 C C . VAL B 1 21 ? -1.729 -3.031 -2.156 1 93.56 21 VAL B C 1
ATOM 729 O O . VAL B 1 21 ? -1.708 -4.02 -1.418 1 93.56 21 VAL B O 1
ATOM 732 N N . VAL B 1 22 ? -2.17 -1.832 -1.808 1 94.31 22 VAL B N 1
ATOM 733 C CA . VAL B 1 22 ? -2.908 -1.687 -0.558 1 94.31 22 VAL B CA 1
ATOM 734 C C . VAL B 1 22 ? -4.375 -1.373 -0.856 1 94.31 22 VAL B C 1
ATOM 736 O O . VAL B 1 22 ? -4.676 -0.51 -1.684 1 94.31 22 VAL B O 1
ATOM 739 N N . CYS B 1 23 ? -5.258 -2.174 -0.281 1 93.25 23 CYS B N 1
ATOM 740 C CA . CYS B 1 23 ? -6.684 -1.86 -0.271 1 93.25 23 CYS B CA 1
ATOM 741 C C . CYS B 1 23 ? -7.082 -1.183 1.034 1 93.25 23 CYS B C 1
ATOM 743 O O . CYS B 1 23 ? -6.781 -1.686 2.117 1 93.25 23 CYS B O 1
ATOM 745 N N . GLY B 1 24 ? -7.566 -0.034 0.92 1 95 24 GLY B N 1
ATOM 746 C CA . GLY B 1 24 ? -7.953 0.705 2.111 1 95 24 GLY B CA 1
ATOM 747 C C . GLY B 1 24 ? -9.297 1.391 1.98 1 95 24 GLY B C 1
ATOM 748 O O . GLY B 1 24 ? -9.773 1.626 0.868 1 95 24 GLY B O 1
ATOM 749 N N . ILE B 1 25 ? -9.906 1.585 3.139 1 95.88 25 ILE B N 1
ATOM 750 C CA . ILE B 1 25 ? -11.148 2.346 3.203 1 95.88 25 ILE B CA 1
ATOM 751 C C . ILE B 1 25 ? -10.836 3.842 3.219 1 95.88 25 ILE B C 1
ATOM 753 O O . ILE B 1 25 ? -10.148 4.328 4.117 1 95.88 25 ILE B O 1
ATOM 757 N N . LEU B 1 26 ? -11.297 4.508 2.191 1 95.56 26 LEU B N 1
ATOM 758 C CA . LEU B 1 26 ? -11.094 5.949 2.098 1 95.56 26 LEU B CA 1
ATOM 759 C C . LEU B 1 26 ? -11.953 6.684 3.123 1 95.56 26 LEU B C 1
ATOM 761 O O . LEU B 1 26 ? -11.484 7.629 3.764 1 95.56 26 LEU B O 1
ATOM 765 N N . ARG B 1 27 ? -13.203 6.148 3.154 1 94.62 27 ARG B N 1
ATOM 766 C CA . ARG B 1 27 ? -14.195 6.688 4.082 1 94.62 27 ARG B CA 1
ATOM 767 C C . ARG B 1 27 ? -15.141 5.594 4.559 1 94.62 27 ARG B C 1
ATOM 769 O O . ARG B 1 27 ? -15.562 4.742 3.771 1 94.62 27 ARG B O 1
ATOM 776 N N . GLY B 1 28 ? -15.477 5.75 5.781 1 93.25 28 GLY B N 1
ATOM 777 C CA . GLY B 1 28 ? -16.359 4.758 6.363 1 93.25 28 GLY B CA 1
ATOM 778 C C . GLY B 1 28 ? -16.047 4.449 7.812 1 93.25 28 GLY B C 1
ATOM 779 O O . GLY B 1 28 ? -14.977 4.805 8.305 1 93.25 28 GLY B O 1
ATOM 780 N N . ASP B 1 29 ? -16.953 3.732 8.523 1 93.06 29 ASP B N 1
ATOM 781 C CA . ASP B 1 29 ? -16.812 3.428 9.945 1 93.06 29 ASP B CA 1
ATOM 782 C C . ASP B 1 29 ? -16.672 1.924 10.172 1 93.06 29 ASP B C 1
ATOM 784 O O . ASP B 1 29 ? -17.109 1.123 9.344 1 93.06 29 ASP B O 1
ATOM 788 N N . LEU B 1 30 ? -15.953 1.651 11.359 1 93.19 30 LEU B N 1
ATOM 789 C CA . LEU B 1 30 ? -15.812 0.26 11.773 1 93.19 30 LEU B CA 1
ATOM 790 C C . LEU B 1 30 ? -17.156 -0.314 12.219 1 93.19 30 LEU B C 1
ATOM 792 O O . LEU B 1 30 ? -18.047 0.431 12.617 1 93.19 30 LEU B O 1
ATOM 796 N N . PRO B 1 31 ? -17.359 -1.732 12.133 1 94.25 31 PRO B N 1
ATOM 797 C CA . PRO B 1 31 ? -16.406 -2.736 11.656 1 94.25 31 PRO B CA 1
ATOM 798 C C . PRO B 1 31 ? -16.359 -2.842 10.133 1 94.25 31 PRO B C 1
ATOM 800 O O . PRO B 1 31 ? -17.391 -2.639 9.477 1 94.25 31 PRO B O 1
ATOM 803 N N . ILE B 1 32 ? -15.172 -2.926 9.609 1 93.38 32 ILE B N 1
ATOM 804 C CA . ILE B 1 32 ? -14.938 -3.154 8.188 1 93.38 32 ILE B CA 1
ATOM 805 C C . ILE B 1 32 ? -14.258 -4.504 7.988 1 93.38 32 ILE B C 1
ATOM 807 O O . ILE B 1 32 ? -13.344 -4.867 8.734 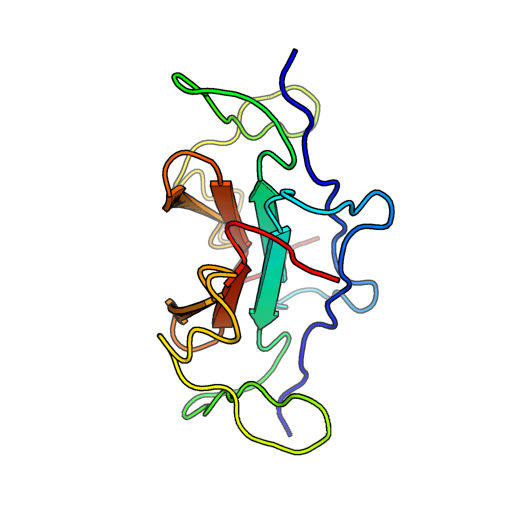1 93.38 32 ILE B O 1
ATOM 811 N N . AR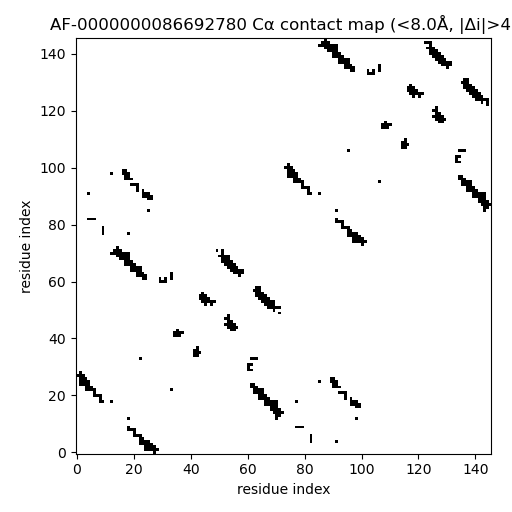G B 1 33 ? -14.75 -5.273 6.969 1 90.5 33 ARG B N 1
ATOM 812 C CA . ARG B 1 33 ? -14.07 -6.496 6.555 1 90.5 33 ARG B CA 1
ATOM 813 C C . ARG B 1 33 ? -13.531 -6.367 5.133 1 90.5 33 ARG B C 1
ATOM 815 O O . ARG B 1 33 ? -14.289 -6.113 4.195 1 90.5 33 ARG B O 1
ATOM 822 N N . LEU B 1 34 ? -12.25 -6.547 5.059 1 93.06 34 LEU B N 1
ATOM 823 C CA . LEU B 1 34 ? -11.602 -6.445 3.758 1 93.06 34 LEU B CA 1
ATOM 824 C C . LEU B 1 34 ? -11.203 -7.824 3.238 1 93.06 34 LEU B C 1
ATOM 826 O O . LEU B 1 34 ? -10.664 -8.641 3.988 1 93.06 34 LEU B O 1
ATOM 830 N N . SER B 1 35 ? -11.547 -8.109 1.969 1 91.44 35 SER B N 1
ATOM 831 C CA . SER B 1 35 ? -11.164 -9.359 1.331 1 91.44 35 SER B CA 1
ATOM 832 C C . SER B 1 35 ? -10.594 -9.125 -0.063 1 91.44 35 SER B C 1
ATOM 834 O O . SER B 1 35 ? -10.938 -8.133 -0.716 1 91.44 35 SER B O 1
ATOM 836 N N . TRP B 1 36 ? -9.672 -10 -0.389 1 93 36 TRP B N 1
ATOM 837 C CA . TRP B 1 36 ? -9.078 -9.961 -1.72 1 93 36 TRP B CA 1
ATOM 838 C C . TRP B 1 36 ? -9.656 -11.055 -2.611 1 93 36 TRP B C 1
ATOM 840 O O . TRP B 1 36 ? -9.758 -12.211 -2.201 1 93 36 TRP B O 1
ATOM 850 N N . LEU B 1 37 ? -10.047 -10.594 -3.879 1 91.06 37 LEU B N 1
ATOM 851 C CA . LEU B 1 37 ? -10.57 -11.562 -4.836 1 91.06 37 LEU B CA 1
ATOM 852 C C . LEU B 1 37 ? -9.773 -11.531 -6.137 1 91.06 37 LEU B C 1
ATOM 854 O O . LEU B 1 37 ? -9.375 -10.461 -6.598 1 91.06 37 LEU B O 1
ATOM 858 N N . LYS B 1 38 ? -9.523 -12.719 -6.621 1 87.94 38 LYS B N 1
ATOM 859 C CA . LYS B 1 38 ? -9.016 -12.875 -7.98 1 87.94 38 LYS B CA 1
ATOM 860 C C . LYS B 1 38 ? -9.992 -13.68 -8.836 1 87.94 38 LYS B C 1
ATOM 862 O O . LYS B 1 38 ? -10.328 -14.82 -8.5 1 87.94 38 LYS B O 1
ATOM 867 N N . ASP B 1 39 ? -10.391 -13.117 -9.875 1 88.38 39 ASP B N 1
ATOM 868 C CA . ASP B 1 39 ? -11.344 -13.75 -10.781 1 88.38 39 ASP B CA 1
ATOM 869 C C . ASP B 1 39 ? -12.539 -14.312 -10.016 1 88.38 39 ASP B C 1
ATOM 871 O O . ASP B 1 39 ? -12.977 -15.43 -10.281 1 88.38 39 ASP B O 1
ATOM 875 N N . GLY B 1 40 ? -12.859 -13.523 -9.008 1 89.69 40 GLY B N 1
ATOM 876 C CA . GLY B 1 40 ? -14.062 -13.883 -8.273 1 89.69 40 GLY B CA 1
ATOM 877 C C . GLY B 1 40 ? -13.797 -14.844 -7.129 1 89.69 40 GLY B C 1
ATOM 878 O O . GLY B 1 40 ? -14.703 -15.141 -6.34 1 89.69 40 GLY B O 1
ATOM 879 N N . SER B 1 41 ? -12.617 -15.32 -7.133 1 89.69 41 SER B N 1
ATOM 880 C CA . SER B 1 41 ? -12.25 -16.25 -6.074 1 89.69 41 SER B CA 1
ATOM 881 C C . SER B 1 41 ? -11.445 -15.562 -4.977 1 89.69 41 SER B C 1
ATOM 883 O O . SER B 1 41 ? -10.555 -14.758 -5.266 1 89.69 41 SER B O 1
ATOM 885 N N . HIS B 1 42 ? -11.68 -15.945 -3.715 1 90.62 42 HIS B N 1
ATOM 886 C CA . HIS B 1 42 ? -11 -15.336 -2.578 1 90.62 42 HIS B CA 1
ATOM 887 C C . HIS B 1 42 ? -9.523 -15.727 -2.549 1 90.62 42 HIS B C 1
ATOM 889 O O . HIS B 1 42 ? -9.18 -16.891 -2.771 1 90.62 42 HIS B O 1
ATOM 895 N N . LEU B 1 43 ? -8.75 -14.648 -2.363 1 88.5 43 LEU B N 1
ATOM 896 C CA . LEU B 1 43 ? -7.332 -14.906 -2.152 1 88.5 43 LEU B CA 1
ATOM 897 C C . LEU B 1 43 ? -7.035 -15.125 -0.672 1 88.5 43 LEU B C 1
ATOM 899 O O . LEU B 1 43 ? -7.543 -14.391 0.18 1 88.5 43 LEU B O 1
ATOM 903 N N . LEU B 1 44 ? -6.352 -16.172 -0.373 1 81.88 44 LEU B N 1
ATOM 904 C CA . LEU B 1 44 ? -5.969 -16.453 1.007 1 81.88 44 LEU B CA 1
ATOM 905 C C . LEU B 1 44 ? -4.461 -16.312 1.19 1 81.88 44 LEU B C 1
ATOM 907 O O . LEU B 1 44 ? -3.688 -16.609 0.277 1 81.88 44 LEU B O 1
ATOM 911 N N . ASN B 1 45 ? -4.266 -15.625 2.406 1 77.94 45 ASN B N 1
ATOM 912 C CA . ASN B 1 45 ? -2.848 -15.5 2.723 1 77.94 45 ASN B CA 1
ATOM 913 C C . ASN B 1 45 ? -2.113 -16.828 2.561 1 77.94 45 ASN B C 1
ATOM 915 O O . ASN B 1 45 ? -2.631 -17.875 2.947 1 77.94 45 ASN B O 1
ATOM 919 N N . GLY B 1 46 ? -0.996 -16.766 2.008 1 69 46 GLY B N 1
ATOM 920 C CA . GLY B 1 46 ? -0.202 -17.969 1.82 1 69 46 GLY B CA 1
ATOM 921 C C . GLY B 1 46 ? -0.627 -18.781 0.612 1 69 46 GLY B C 1
ATOM 922 O O . GLY B 1 46 ? -0.069 -19.844 0.347 1 69 46 GLY B O 1
ATOM 923 N N . GLN B 1 47 ? -1.79 -18.406 0.153 1 65.44 47 GLN B N 1
ATOM 924 C CA . GLN B 1 47 ? -2.186 -19.141 -1.04 1 65.44 47 GLN B CA 1
ATOM 925 C C . GLN B 1 47 ? -1.163 -18.969 -2.16 1 65.44 47 GLN B C 1
ATOM 927 O O . GLN B 1 47 ? -0.773 -17.844 -2.484 1 65.44 47 GLN B O 1
ATOM 932 N N . SER B 1 48 ? -0.092 -19.562 -2.041 1 58.44 48 SER B N 1
ATOM 933 C CA . SER B 1 48 ? 1.036 -19.594 -2.967 1 58.44 48 SER B CA 1
ATOM 934 C C . SER B 1 48 ? 0.59 -20 -4.367 1 58.44 48 SER B C 1
ATOM 936 O O . SER B 1 48 ? 0.088 -21.109 -4.566 1 58.44 48 SER B O 1
ATOM 938 N N . SER B 1 49 ? -0.147 -19.234 -5.031 1 56 49 SER B N 1
ATOM 939 C CA . SER B 1 49 ? -0.177 -19.688 -6.414 1 56 49 SER B CA 1
ATOM 940 C C . SER B 1 49 ? 1.223 -19.719 -7.02 1 56 49 SER B C 1
ATOM 942 O O . SER B 1 49 ? 1.79 -18.672 -7.336 1 56 49 SER B O 1
ATOM 944 N N . GLY B 1 50 ? 1.727 -20.969 -7.27 1 59.56 50 GLY B N 1
ATOM 945 C CA . GLY B 1 50 ? 2.896 -21.219 -8.094 1 59.56 50 GLY B CA 1
ATOM 946 C C . GLY B 1 50 ? 4.141 -20.5 -7.602 1 59.56 50 GLY B C 1
ATOM 947 O O . GLY B 1 50 ? 4.949 -20.031 -8.398 1 59.56 50 GLY B O 1
ATOM 948 N N . ASP B 1 51 ? 4.445 -20.25 -6.23 1 74.38 51 ASP B N 1
ATOM 949 C CA . ASP B 1 51 ? 5.703 -19.734 -5.695 1 74.38 51 ASP B CA 1
ATOM 950 C C . ASP B 1 51 ? 5.766 -18.219 -5.812 1 74.38 51 ASP B C 1
ATOM 952 O O . ASP B 1 51 ? 6.852 -17.641 -5.93 1 74.38 51 ASP B O 1
ATOM 956 N N . SER B 1 52 ? 4.625 -17.578 -6.152 1 81.75 52 SER B N 1
ATOM 957 C CA . SER B 1 52 ? 4.613 -16.125 -6.336 1 81.75 52 SER B CA 1
ATOM 958 C C . SER B 1 52 ? 4.926 -15.398 -5.027 1 81.75 52 SER B C 1
ATOM 960 O O . SER B 1 52 ? 5.344 -14.242 -5.039 1 81.75 52 SER B O 1
ATOM 962 N N . GLY B 1 53 ? 4.805 -16.125 -3.832 1 88.56 53 GLY B N 1
ATOM 963 C CA . GLY B 1 53 ? 5.035 -15.477 -2.551 1 88.56 53 GLY B CA 1
ATOM 964 C C . GLY B 1 53 ? 3.947 -14.484 -2.178 1 88.56 53 GLY B C 1
ATOM 965 O O . GLY B 1 53 ? 4.23 -13.438 -1.593 1 88.56 53 GLY B O 1
ATOM 966 N N . LEU B 1 54 ? 2.711 -14.891 -2.621 1 89.69 54 LEU B N 1
ATOM 967 C CA . LEU B 1 54 ? 1.552 -14.055 -2.324 1 89.69 54 LEU B CA 1
ATOM 968 C C . LEU B 1 54 ? 1.301 -13.992 -0.82 1 89.69 54 LEU B C 1
ATOM 970 O O . LEU B 1 54 ? 1.246 -15.023 -0.151 1 89.69 54 LEU B O 1
ATOM 974 N N . GLN B 1 55 ? 1.233 -12.742 -0.307 1 91 55 GLN B N 1
ATOM 975 C CA . GLN B 1 55 ? 0.941 -12.508 1.104 1 91 55 GLN B CA 1
ATOM 976 C C . GLN B 1 55 ? -0.107 -11.414 1.275 1 91 55 GLN B C 1
ATOM 978 O O . GLN B 1 55 ? -0.096 -10.422 0.551 1 91 55 GLN B O 1
ATOM 983 N N . ILE B 1 56 ? -0.987 -11.719 2.191 1 93.19 56 ILE B N 1
ATOM 984 C CA . ILE B 1 56 ? -1.991 -10.734 2.582 1 93.19 56 ILE B CA 1
ATOM 985 C C . ILE B 1 56 ? -1.812 -10.367 4.055 1 93.19 56 ILE B C 1
ATOM 987 O O . ILE B 1 56 ? -1.71 -11.25 4.91 1 93.19 56 ILE B O 1
ATOM 991 N N . ALA B 1 57 ? -1.669 -9.109 4.316 1 91.75 57 ALA B N 1
ATOM 992 C CA . ALA B 1 57 ? -1.513 -8.672 5.699 1 91.75 57 ALA B CA 1
ATOM 993 C C . ALA B 1 57 ? -2.438 -7.492 6.004 1 91.75 57 ALA B C 1
ATOM 995 O O . ALA B 1 57 ? -2.543 -6.555 5.211 1 91.75 57 ALA B O 1
ATOM 996 N N . SER B 1 58 ? -3.119 -7.68 7.152 1 92.44 58 SER B N 1
ATOM 997 C CA . SER B 1 58 ? -3.857 -6.516 7.633 1 92.44 58 SER B CA 1
ATOM 998 C C . SER B 1 58 ? -2.914 -5.434 8.148 1 92.44 58 SER B C 1
ATOM 1000 O O . SER B 1 58 ? -2.029 -5.711 8.961 1 92.44 58 SER B O 1
ATOM 1002 N N . VAL B 1 59 ? -3.088 -4.195 7.578 1 91.94 59 VAL B N 1
ATOM 1003 C CA . VAL B 1 59 ? -2.229 -3.086 7.98 1 91.94 59 VAL B CA 1
ATOM 1004 C C . VAL B 1 59 ? -2.83 -2.381 9.195 1 91.94 59 VAL B C 1
ATOM 1006 O O . VAL B 1 59 ? -2.125 -2.09 10.164 1 91.94 59 VAL B O 1
ATOM 1009 N N . ASP B 1 60 ? -4.008 -2.033 9.203 1 91.94 60 ASP B N 1
ATOM 1010 C CA . ASP B 1 60 ? -4.836 -1.482 10.273 1 91.94 60 ASP B CA 1
ATOM 1011 C C . ASP B 1 60 ? -6.301 -1.86 10.086 1 91.94 60 ASP B C 1
ATOM 1013 O O . ASP B 1 60 ? -6.621 -2.738 9.281 1 91.94 60 ASP B O 1
ATOM 1017 N N . ASP B 1 61 ? -7.203 -1.216 10.82 1 94.56 61 ASP B N 1
ATOM 1018 C CA . ASP B 1 61 ? -8.617 -1.586 10.773 1 94.56 61 ASP B CA 1
ATOM 1019 C C . ASP B 1 61 ? -9.219 -1.248 9.406 1 94.56 61 ASP B C 1
ATOM 1021 O O . ASP B 1 61 ? -10.258 -1.795 9.031 1 94.56 61 ASP B O 1
ATOM 1025 N N . PHE B 1 62 ? -8.492 -0.384 8.633 1 95.94 62 PHE B N 1
ATOM 1026 C CA . PHE B 1 62 ? -9.109 0.163 7.434 1 95.94 62 PHE B CA 1
ATOM 1027 C C . PHE B 1 62 ? -8.336 -0.257 6.188 1 95.94 62 PHE B C 1
ATOM 1029 O O . PHE B 1 62 ? -8.633 0.198 5.082 1 95.94 62 PHE B O 1
ATOM 1036 N N . SER B 1 63 ? -7.309 -1.153 6.387 1 96.06 63 SER B N 1
ATOM 1037 C CA . SER B 1 63 ? -6.523 -1.415 5.184 1 96.06 63 SER B CA 1
ATOM 1038 C C . SER B 1 63 ? -5.895 -2.803 5.227 1 96.06 63 SER B C 1
ATOM 1040 O O . SER B 1 63 ? -5.652 -3.346 6.305 1 96.06 63 SER B O 1
ATOM 1042 N N . SER B 1 64 ? -5.711 -3.395 4.082 1 94.38 64 SER B N 1
ATOM 1043 C CA . SER B 1 64 ? -5.059 -4.68 3.852 1 94.38 64 SER B CA 1
ATOM 1044 C C . SER B 1 64 ? -4.031 -4.582 2.73 1 94.38 64 SER B C 1
ATOM 1046 O O . SER B 1 64 ? -4.277 -3.934 1.71 1 94.38 64 SER B O 1
ATOM 1048 N N . LEU B 1 65 ? -2.871 -5.211 2.922 1 95.5 65 LEU B N 1
ATOM 1049 C CA . LEU B 1 65 ? -1.79 -5.168 1.945 1 95.5 65 LEU B CA 1
ATOM 1050 C C . LEU B 1 65 ? -1.638 -6.516 1.245 1 95.5 65 LEU B C 1
ATOM 1052 O O . LEU B 1 65 ? -1.585 -7.559 1.9 1 95.5 65 LEU B O 1
ATOM 1056 N N . LEU B 1 66 ? -1.65 -6.438 -0.071 1 93.62 66 LEU B N 1
ATOM 1057 C CA . LEU B 1 66 ? -1.316 -7.605 -0.879 1 93.62 66 LEU B CA 1
ATOM 1058 C C . LEU B 1 66 ? 0.096 -7.488 -1.444 1 93.62 66 LEU B C 1
ATOM 1060 O O . LEU B 1 66 ? 0.431 -6.496 -2.092 1 93.62 66 LEU B O 1
ATOM 1064 N N . THR B 1 67 ? 0.938 -8.547 -1.122 1 93.56 67 THR B N 1
ATOM 1065 C CA . THR B 1 67 ? 2.314 -8.562 -1.605 1 93.56 67 THR B CA 1
ATOM 1066 C C . THR B 1 67 ? 2.578 -9.805 -2.451 1 93.56 67 THR B C 1
ATOM 1068 O O . THR B 1 67 ? 2.207 -10.914 -2.064 1 93.56 67 THR B O 1
ATOM 1071 N N . ILE B 1 68 ? 3.156 -9.578 -3.576 1 92 68 ILE B N 1
ATOM 1072 C CA . ILE B 1 68 ? 3.703 -10.648 -4.398 1 92 68 ILE B CA 1
ATOM 1073 C C . ILE B 1 68 ? 5.219 -10.5 -4.5 1 92 68 ILE B C 1
ATOM 1075 O O . ILE B 1 68 ? 5.715 -9.547 -5.098 1 92 68 ILE B O 1
ATOM 1079 N N . SER B 1 69 ? 5.926 -11.43 -3.963 1 92.06 69 SER B N 1
ATOM 1080 C CA . SER B 1 69 ? 7.371 -11.305 -3.834 1 92.06 69 SER B CA 1
ATOM 1081 C C . SER B 1 69 ? 8.086 -11.797 -5.09 1 92.06 69 SER B C 1
ATOM 1083 O O . SER B 1 69 ? 9.258 -11.477 -5.312 1 92.06 69 SER B O 1
ATOM 1085 N N . ASN B 1 70 ? 7.387 -12.602 -5.867 1 92.38 70 ASN B N 1
ATOM 1086 C CA . ASN B 1 70 ? 7.926 -13.172 -7.094 1 92.38 70 ASN B CA 1
ATOM 1087 C C . ASN B 1 70 ? 6.836 -13.375 -8.148 1 92.38 70 ASN B C 1
ATOM 1089 O O . ASN B 1 70 ? 6.258 -14.461 -8.242 1 92.38 70 ASN B O 1
ATOM 1093 N N . LEU B 1 71 ? 6.742 -12.352 -8.961 1 90.44 71 LEU B N 1
ATOM 1094 C CA . LEU B 1 71 ? 5.676 -12.398 -9.961 1 90.44 71 LEU B CA 1
ATOM 1095 C C . LEU B 1 71 ? 5.953 -13.484 -11 1 90.44 71 LEU B C 1
ATOM 1097 O O . LEU B 1 71 ? 7.09 -13.641 -11.445 1 90.44 71 LEU B O 1
ATOM 1101 N N . ARG B 1 72 ? 4.875 -14.172 -11.188 1 84.25 72 ARG B N 1
ATOM 1102 C CA . ARG B 1 72 ? 4.949 -15.195 -12.227 1 84.25 72 ARG B CA 1
ATOM 1103 C C . ARG B 1 72 ? 3.789 -15.062 -13.211 1 84.25 72 ARG B C 1
ATOM 1105 O O . ARG B 1 72 ? 2.662 -14.758 -12.805 1 84.25 72 ARG B O 1
ATOM 1112 N N . PHE B 1 73 ? 4.148 -14.992 -14.562 1 73.56 73 PHE B N 1
ATOM 1113 C CA . PHE B 1 73 ? 3.121 -14.93 -15.594 1 73.56 73 PHE B CA 1
ATOM 1114 C C . PHE B 1 73 ? 2.764 -16.312 -16.094 1 73.56 73 PHE B C 1
ATOM 1116 O O . PHE B 1 73 ? 3.594 -17.234 -16.047 1 73.56 73 PHE B O 1
#

Radius of gyration: 15.43 Å; Cα contacts (8 Å, |Δi|>4): 311; chains: 2; bounding box: 42×42×29 Å

Sequence (146 aa):
PPEIEPFTFGDNLREGSRTRVVCGILRGDLPIRLSWLKDGSHLLNGQSSGDSGLQIASVDDFSSLLTISNLRFPPEIEPFTFGDNLREGSRTRVVCGILRGDLPIRLSWLKDGSHLLNGQSSGDSGLQIASVDDFSSLLTISNLRF

pLDDT: mean 88.7, std 8.68, range [55.91, 96.06]

Nearest PDB structures (foldseek):
  7y6o-assembly1_A-2  TM=8.761E-01  e=2.919E-04  Chelicerata
  7y9a-assembly1_A-2  TM=9.091E-01  e=3.935E-03  Chelicerata
  4ekx-assembly2_C  TM=5.539E-01  e=4.814E-01  Yaba-like disease virus
  1oay-assembly2_M  TM=5.220E-01  e=1.190E+00  Mus musculus
  1b3j-assembly1_A  TM=4.771E-01  e=1.768E+00  Homo sapiens

Organism: Caligus rogercresseyi (NCBI:txid217165)

Foldseek 3Di:
DWAKDDWDWDDPDDFFDKTKIKIFTPDDDDPDDDFDDDPRHTDDAVPPPPVQNWGWDDPDNTMIMTIGRGDDD/DWAKDDWDWDDPDDFFDKTKIKIFTPDDDDDDDDFDDDPRHTDDAVPPPPVQNWGWDDPDNTMIMTIGRGDDD

InterPro domains:
  IPR007110 Immunoglobulin-like domain [PS50835] (2-73)
  IPR013783 Immunoglobulin-like fold [G3DSA:2.60.40.10] (1-73)
  IPR036179 Immunoglobulin-like domain superfamily [SSF48726] (2-72)

Solvent-accessible surface area (backbone atoms only — not comparable to full-atom values): 8701 Å² total; per-residue (Å²): 131,67,37,69,39,79,69,72,73,65,90,84,74,50,74,60,23,31,49,64,43,57,46,32,45,26,41,75,70,83,90,62,86,87,83,50,67,53,96,84,36,76,59,50,66,63,48,49,65,91,72,16,52,33,38,57,42,79,73,55,81,52,28,37,35,41,34,29,59,22,35,74,130,129,68,37,70,39,76,70,70,74,65,90,83,74,47,74,60,23,30,49,64,44,56,46,32,45,26,42,74,69,85,87,63,87,88,82,50,68,53,97,85,37,77,61,51,66,62,47,48,66,88,73,15,53,34,38,58,42,79,74,53,83,49,29,37,34,41,34,28,58,22,36,73,129

Secondary structure (DSSP, 8-state):
-PEEEP----SS--TT--EEEEEEEEE--S------EETTEEP-TT--STT--EEEEEEETTEEEEEESS---/-PEEE-----SS--TT--EEEEEEEEE--S------EETTEEP-TT--STT--EEEEEEETTEEEEEESS---